Protein AF-A0A8T5LBK5-F1 (afdb_monomer)

Structure (mmCIF, N/CA/C/O backbone):
data_AF-A0A8T5LBK5-F1
#
_entry.id   AF-A0A8T5LBK5-F1
#
loop_
_atom_site.group_PDB
_atom_site.id
_atom_site.type_symbol
_atom_site.label_atom_id
_atom_site.label_alt_id
_atom_site.label_comp_id
_atom_site.label_asym_id
_atom_site.label_entity_id
_atom_site.label_seq_id
_atom_site.pdbx_PDB_ins_code
_atom_site.Cartn_x
_atom_site.Cartn_y
_atom_site.Cartn_z
_atom_site.occupancy
_atom_site.B_iso_or_equiv
_atom_site.auth_seq_id
_atom_site.auth_comp_id
_atom_site.auth_asym_id
_atom_site.auth_atom_id
_atom_site.pdbx_PDB_model_num
ATOM 1 N N . MET A 1 1 ? -20.806 -20.338 -8.586 1.00 42.06 1 MET A N 1
ATOM 2 C CA . MET A 1 1 ? -19.764 -19.711 -9.421 1.00 42.06 1 MET A CA 1
ATOM 3 C C . MET A 1 1 ? -19.546 -18.335 -8.815 1.00 42.06 1 MET A C 1
ATOM 5 O O . MET A 1 1 ? -20.400 -17.480 -8.988 1.00 42.06 1 MET A O 1
ATOM 9 N N . ASP A 1 2 ? -18.542 -18.194 -7.951 1.00 47.03 2 ASP A N 1
ATOM 10 C CA . ASP A 1 2 ? -18.271 -16.959 -7.197 1.00 47.03 2 ASP A CA 1
ATOM 11 C C . ASP A 1 2 ? -17.624 -15.959 -8.169 1.00 47.03 2 ASP A C 1
ATOM 13 O O . ASP A 1 2 ? -16.422 -16.010 -8.427 1.00 47.03 2 ASP A O 1
ATOM 17 N N . GLY A 1 3 ? -18.462 -15.175 -8.850 1.00 44.78 3 GLY A N 1
ATOM 18 C CA . GLY A 1 3 ? -18.041 -14.191 -9.842 1.00 44.78 3 GLY A CA 1
ATOM 19 C C . GLY A 1 3 ? -17.417 -12.993 -9.145 1.00 44.78 3 GLY A C 1
ATOM 20 O O . GLY A 1 3 ? -18.106 -12.023 -8.848 1.00 44.78 3 GLY A O 1
ATOM 21 N N . LYS A 1 4 ? -16.122 -13.078 -8.844 1.00 59.59 4 LYS A N 1
ATOM 22 C CA . LYS A 1 4 ? -15.331 -11.896 -8.507 1.00 59.59 4 LYS A CA 1
ATOM 23 C C . LYS A 1 4 ? -14.962 -11.228 -9.816 1.00 59.59 4 LYS A C 1
ATOM 25 O O . LYS A 1 4 ? -14.304 -11.857 -10.636 1.00 59.59 4 LYS A O 1
ATOM 30 N N . ASP A 1 5 ? -15.402 -9.989 -10.003 1.00 70.81 5 ASP A N 1
ATOM 31 C CA . ASP A 1 5 ? -14.992 -9.179 -11.144 1.00 70.81 5 ASP A CA 1
ATOM 32 C C . ASP A 1 5 ? -13.462 -9.174 -11.228 1.00 70.81 5 ASP A C 1
ATOM 34 O O . ASP A 1 5 ? -12.776 -8.730 -10.298 1.00 70.81 5 ASP A O 1
ATOM 38 N N . ASP A 1 6 ? -12.924 -9.711 -12.323 1.00 74.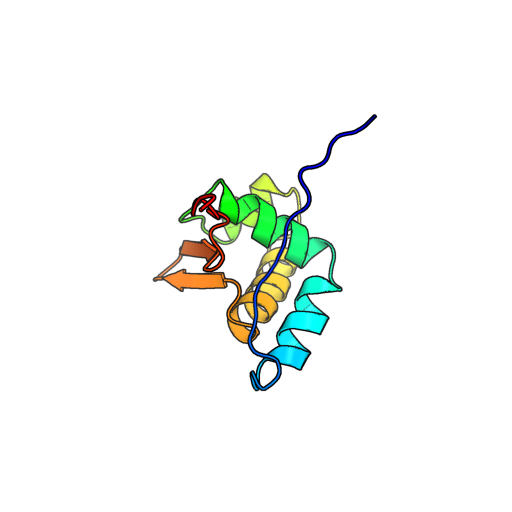12 6 ASP A N 1
ATOM 39 C CA . ASP A 1 6 ? -11.488 -9.719 -12.557 1.00 74.12 6 ASP A CA 1
ATOM 40 C C . ASP A 1 6 ? -11.006 -8.274 -12.734 1.00 74.12 6 ASP A C 1
ATOM 42 O O . ASP A 1 6 ? -11.479 -7.527 -13.593 1.00 74.12 6 ASP A O 1
ATOM 46 N N . LYS A 1 7 ? -10.060 -7.860 -11.887 1.00 74.56 7 LYS A N 1
ATOM 47 C CA . LYS A 1 7 ? -9.490 -6.507 -11.903 1.00 74.56 7 LYS A CA 1
ATOM 48 C C . LYS A 1 7 ? -8.171 -6.520 -12.656 1.00 74.56 7 LYS A C 1
ATOM 50 O O . LYS A 1 7 ? -7.241 -7.233 -12.278 1.00 74.56 7 LYS A O 1
ATOM 55 N N . PHE A 1 8 ? -8.076 -5.685 -13.685 1.00 80.81 8 PHE A N 1
ATOM 56 C CA . PHE A 1 8 ? -6.898 -5.582 -14.542 1.00 80.81 8 PHE A CA 1
ATOM 57 C C . PHE A 1 8 ? -6.172 -4.254 -14.333 1.00 80.81 8 PHE A C 1
ATOM 59 O O . PHE A 1 8 ? -6.793 -3.216 -14.110 1.00 80.81 8 PHE A O 1
ATOM 66 N N . ILE A 1 9 ? -4.843 -4.291 -14.436 1.00 77.31 9 ILE A N 1
ATOM 67 C CA . ILE A 1 9 ? -3.983 -3.106 -14.414 1.00 77.31 9 ILE A CA 1
ATOM 68 C C . ILE A 1 9 ? -3.221 -3.055 -15.731 1.00 77.31 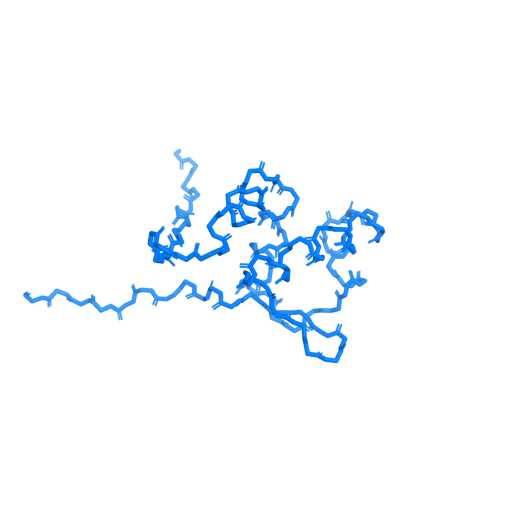9 ILE A C 1
ATOM 70 O O . ILE A 1 9 ? -2.544 -4.010 -16.105 1.00 77.31 9 ILE A O 1
ATOM 74 N N . MET A 1 10 ? -3.325 -1.923 -16.418 1.00 79.44 10 MET A N 1
ATOM 75 C CA . MET A 1 10 ? -2.560 -1.617 -17.620 1.00 79.44 10 MET A CA 1
ATOM 76 C C . MET A 1 10 ? -1.348 -0.772 -17.234 1.00 79.44 10 MET A C 1
ATOM 78 O O . MET A 1 10 ? -1.481 0.259 -16.578 1.00 79.44 10 MET A O 1
ATOM 82 N N . MET A 1 11 ? -0.159 -1.204 -17.639 1.00 79.25 11 MET A N 1
ATOM 83 C CA . MET A 1 11 ? 1.081 -0.470 -17.396 1.00 79.25 11 MET A CA 1
ATOM 84 C C . MET A 1 11 ? 2.017 -0.584 -18.597 1.00 79.25 11 MET A C 1
ATOM 86 O O . MET A 1 11 ? 1.915 -1.521 -19.388 1.00 79.25 11 MET A O 1
ATOM 90 N N . ASN A 1 12 ? 2.941 0.366 -18.721 1.00 83.88 12 ASN A N 1
ATOM 91 C CA . ASN A 1 12 ? 4.012 0.295 -19.707 1.00 83.88 12 ASN A CA 1
ATOM 92 C C . ASN A 1 12 ? 5.080 -0.716 -19.240 1.00 83.88 12 ASN A C 1
ATOM 94 O O . ASN A 1 12 ? 5.452 -0.715 -18.066 1.00 83.88 12 ASN A O 1
ATOM 98 N N . MET A 1 13 ? 5.574 -1.566 -20.145 1.00 82.50 13 MET A N 1
ATOM 99 C CA . MET A 1 13 ? 6.607 -2.566 -19.836 1.00 82.50 13 MET A CA 1
ATOM 100 C C . MET A 1 13 ? 7.941 -1.938 -19.410 1.00 82.50 13 MET A C 1
ATOM 102 O O . MET A 1 13 ? 8.635 -2.505 -18.570 1.00 82.50 13 MET A O 1
ATOM 106 N N . ASP A 1 14 ? 8.256 -0.751 -19.926 1.00 89.31 14 ASP A N 1
ATOM 107 C CA . ASP A 1 14 ? 9.480 -0.007 -19.624 1.00 89.31 14 ASP A CA 1
ATOM 108 C C . ASP A 1 14 ? 9.295 0.994 -18.468 1.00 89.31 14 ASP A C 1
ATOM 110 O O . ASP A 1 14 ? 10.166 1.833 -18.206 1.00 89.31 14 ASP A O 1
ATOM 114 N N . ASP A 1 15 ? 8.161 0.944 -17.751 1.00 86.31 15 ASP A N 1
ATOM 115 C CA . ASP A 1 15 ? 7.957 1.801 -16.585 1.00 86.31 15 ASP A CA 1
ATOM 116 C C . ASP A 1 15 ? 9.017 1.479 -15.522 1.00 86.31 15 ASP A C 1
ATOM 118 O O . ASP A 1 15 ? 9.094 0.377 -14.976 1.00 86.31 15 ASP A O 1
ATOM 122 N N . LYS A 1 16 ? 9.824 2.480 -15.158 1.00 91.31 16 LYS A N 1
ATOM 123 C CA . LYS A 1 16 ? 10.869 2.359 -14.128 1.00 91.31 16 LYS A CA 1
ATOM 124 C C . LYS A 1 16 ? 10.311 1.943 -12.758 1.00 91.31 16 LYS A C 1
ATOM 126 O O . LYS A 1 16 ? 11.066 1.511 -11.885 1.00 91.31 16 LYS A O 1
ATOM 131 N N . ARG A 1 17 ? 8.998 2.076 -12.543 1.00 91.06 17 ARG A N 1
ATOM 132 C CA . ARG A 1 17 ? 8.272 1.650 -11.341 1.00 91.06 17 ARG A CA 1
ATOM 133 C C . ARG A 1 17 ? 7.799 0.197 -11.408 1.00 91.06 17 ARG A C 1
ATOM 135 O O . ARG A 1 17 ? 7.325 -0.287 -10.385 1.00 91.06 17 ARG A O 1
ATOM 142 N N . ALA A 1 18 ? 7.965 -0.517 -12.526 1.00 90.62 18 ALA A N 1
ATOM 143 C CA . ALA A 1 18 ? 7.452 -1.876 -12.735 1.00 90.62 18 ALA A CA 1
ATOM 144 C C . ALA A 1 18 ? 7.788 -2.834 -11.581 1.00 90.62 18 ALA A C 1
ATOM 146 O O . ALA A 1 18 ? 6.914 -3.539 -11.081 1.00 90.62 18 ALA A O 1
ATOM 147 N N . LYS A 1 19 ? 9.026 -2.788 -11.068 1.00 91.88 19 LYS A N 1
ATOM 148 C CA . LYS A 1 19 ? 9.429 -3.580 -9.895 1.00 91.88 19 LYS A CA 1
ATOM 149 C C . LYS A 1 19 ? 8.595 -3.252 -8.649 1.00 91.88 19 LYS A C 1
ATOM 151 O O . LYS A 1 19 ? 8.098 -4.155 -7.985 1.00 91.88 19 LYS A O 1
ATOM 156 N N . LYS A 1 20 ? 8.407 -1.964 -8.349 1.00 93.06 20 LYS A N 1
ATOM 157 C CA . LYS A 1 20 ? 7.618 -1.504 -7.193 1.00 93.06 20 LYS A CA 1
ATOM 158 C C . LYS A 1 20 ? 6.138 -1.846 -7.350 1.00 93.06 20 LYS A C 1
ATOM 160 O O . LYS A 1 20 ? 5.488 -2.188 -6.368 1.00 93.06 20 LYS A O 1
ATOM 165 N N . 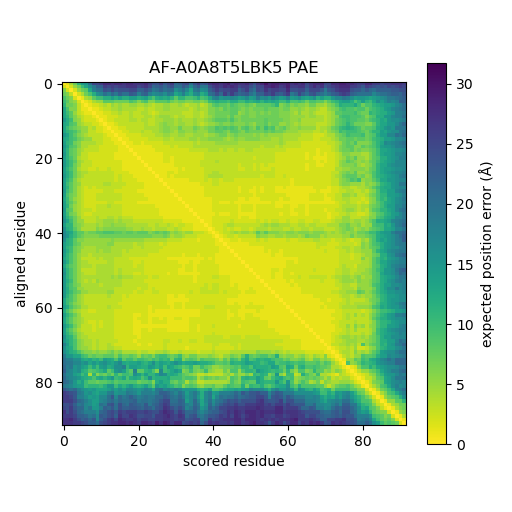ILE A 1 21 ? 5.617 -1.762 -8.575 1.00 91.75 21 ILE A N 1
ATOM 166 C CA . ILE A 1 21 ? 4.250 -2.169 -8.910 1.00 91.75 21 ILE A CA 1
ATOM 167 C C . ILE A 1 21 ? 4.084 -3.668 -8.641 1.00 91.75 21 ILE A C 1
ATOM 169 O O . ILE A 1 21 ? 3.187 -4.048 -7.895 1.00 91.75 21 ILE A O 1
ATOM 173 N N . ALA A 1 22 ? 4.983 -4.515 -9.147 1.00 91.25 22 ALA A N 1
ATOM 174 C CA . ALA A 1 22 ? 4.936 -5.957 -8.909 1.00 91.25 22 ALA A CA 1
ATOM 175 C C . ALA A 1 22 ? 5.002 -6.308 -7.410 1.00 91.25 22 ALA A C 1
ATOM 177 O O . ALA A 1 22 ? 4.202 -7.105 -6.921 1.00 91.25 22 ALA A O 1
ATOM 178 N N . GLU A 1 23 ? 5.897 -5.664 -6.655 1.00 93.56 23 GLU A N 1
ATOM 179 C CA . GLU A 1 23 ? 5.997 -5.834 -5.199 1.00 93.56 23 GLU A CA 1
ATOM 180 C C . GLU A 1 23 ? 4.714 -5.406 -4.466 1.00 93.56 23 GLU A C 1
ATOM 182 O O . GLU A 1 23 ? 4.280 -6.073 -3.523 1.00 93.56 23 GLU A O 1
ATOM 187 N N . ALA A 1 24 ? 4.084 -4.308 -4.894 1.00 94.12 24 ALA A N 1
ATOM 188 C CA . ALA A 1 24 ? 2.825 -3.844 -4.324 1.00 94.12 24 ALA A CA 1
ATOM 189 C C . ALA A 1 24 ? 1.667 -4.805 -4.638 1.00 94.12 24 ALA A C 1
ATOM 191 O O . ALA A 1 24 ? 0.892 -5.129 -3.742 1.00 94.12 24 ALA A O 1
ATOM 192 N N . LEU A 1 25 ? 1.568 -5.317 -5.868 1.00 90.50 25 LEU A N 1
ATOM 193 C CA . LEU A 1 25 ? 0.506 -6.245 -6.280 1.00 90.50 25 LEU A CA 1
ATOM 194 C C . LEU A 1 25 ? 0.668 -7.653 -5.688 1.00 90.50 25 LEU A C 1
ATOM 196 O O . LEU A 1 25 ? -0.326 -8.342 -5.433 1.00 90.50 25 LEU A O 1
ATOM 200 N N . GLY A 1 26 ? 1.904 -8.066 -5.397 1.00 93.19 26 GLY A N 1
ATOM 201 C CA . GLY A 1 26 ? 2.195 -9.287 -4.644 1.00 93.19 26 GLY A CA 1
ATOM 202 C C . GLY A 1 26 ? 1.740 -9.226 -3.180 1.00 93.19 26 GLY A C 1
ATOM 203 O O . GLY A 1 26 ? 1.581 -10.263 -2.540 1.00 93.19 26 GLY A O 1
ATOM 204 N N . ASN A 1 27 ? 1.476 -8.029 -2.645 1.00 96.12 27 ASN A N 1
ATOM 205 C CA . ASN A 1 27 ? 1.057 -7.843 -1.262 1.00 96.12 27 ASN A CA 1
ATOM 206 C C . ASN A 1 27 ? -0.483 -7.829 -1.131 1.00 96.12 27 ASN A C 1
ATOM 208 O O . ASN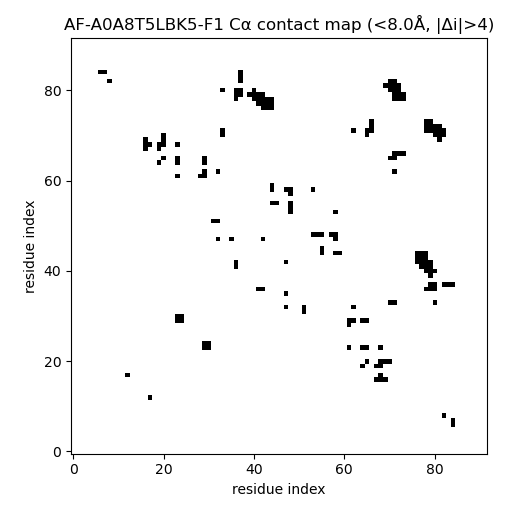 A 1 27 ? -1.153 -6.957 -1.695 1.00 96.12 27 ASN A O 1
ATOM 212 N N . PRO A 1 28 ? -1.081 -8.751 -0.352 1.00 95.00 28 PRO A N 1
ATOM 213 C CA . PRO A 1 28 ? -2.533 -8.842 -0.210 1.00 95.00 28 PRO A CA 1
ATOM 214 C C . PRO A 1 28 ? -3.157 -7.601 0.440 1.00 95.00 28 PRO A C 1
ATOM 216 O O . PRO A 1 28 ? -4.259 -7.212 0.064 1.00 95.00 28 PRO A O 1
ATOM 219 N N . THR A 1 29 ? -2.466 -6.950 1.377 1.00 96.31 29 THR A N 1
ATOM 220 C CA . THR A 1 29 ? -2.971 -5.740 2.041 1.00 96.31 29 THR A CA 1
ATOM 221 C C . THR A 1 29 ? -2.965 -4.548 1.092 1.00 96.31 29 THR A C 1
ATOM 223 O O . THR A 1 29 ? -3.937 -3.801 1.052 1.00 96.31 29 THR A O 1
ATOM 226 N N . CYS A 1 30 ? -1.925 -4.406 0.265 1.00 95.50 30 CYS A N 1
ATOM 227 C CA . CYS A 1 30 ? -1.896 -3.394 -0.792 1.00 95.50 30 CYS A CA 1
ATOM 228 C C . CYS A 1 30 ? -3.081 -3.551 -1.753 1.00 95.50 30 CYS A C 1
ATOM 230 O O . CYS A 1 30 ? -3.756 -2.569 -2.047 1.00 95.50 30 CYS A O 1
ATOM 232 N N . LYS A 1 31 ? -3.382 -4.784 -2.186 1.00 93.19 31 LYS A N 1
ATOM 233 C CA . LYS A 1 31 ? -4.540 -5.060 -3.049 1.00 93.19 31 LYS A CA 1
ATOM 234 C C . LYS A 1 31 ? -5.865 -4.670 -2.397 1.00 93.19 31 LYS A C 1
ATOM 236 O O . LYS A 1 31 ? -6.677 -4.032 -3.052 1.00 93.19 31 LYS A O 1
ATOM 241 N N . LYS A 1 32 ? -6.058 -4.983 -1.110 1.00 93.88 32 LYS A N 1
ATOM 242 C CA . LYS A 1 32 ? -7.255 -4.564 -0.354 1.00 93.88 32 LYS A CA 1
ATOM 243 C C . LYS A 1 32 ? -7.398 -3.043 -0.282 1.00 93.88 32 LYS A C 1
ATOM 245 O O . LYS A 1 32 ? -8.501 -2.531 -0.410 1.00 93.88 32 LYS A O 1
ATOM 250 N N . ILE A 1 33 ? -6.291 -2.325 -0.086 1.00 94.56 33 ILE A N 1
ATOM 251 C CA . ILE A 1 33 ? -6.295 -0.857 -0.044 1.00 94.56 33 ILE A CA 1
ATOM 252 C C . ILE A 1 33 ? -6.650 -0.276 -1.416 1.00 94.56 33 ILE A C 1
ATOM 254 O O . ILE A 1 33 ? -7.494 0.613 -1.479 1.00 94.56 33 ILE A O 1
ATOM 258 N N . ILE A 1 34 ? -6.047 -0.778 -2.502 1.00 91.44 34 ILE A N 1
ATOM 259 C CA . ILE A 1 34 ? -6.387 -0.349 -3.869 1.00 91.44 34 ILE A CA 1
ATOM 260 C C . ILE A 1 34 ? -7.876 -0.583 -4.130 1.00 91.44 34 ILE A C 1
ATOM 262 O O . ILE A 1 34 ? -8.571 0.346 -4.520 1.00 91.44 34 ILE A O 1
ATOM 266 N N . ASP A 1 35 ? -8.355 -1.796 -3.855 1.00 90.12 35 ASP A N 1
ATOM 267 C CA . ASP A 1 35 ? -9.743 -2.202 -4.067 1.00 90.12 35 ASP A CA 1
ATOM 268 C C . ASP A 1 35 ? -10.733 -1.306 -3.312 1.00 90.12 35 ASP A C 1
ATOM 270 O O . ASP A 1 35 ? -11.686 -0.785 -3.889 1.00 90.12 35 ASP A O 1
ATOM 274 N N . TYR A 1 36 ? -10.455 -1.040 -2.034 1.00 92.69 36 TYR A N 1
ATOM 275 C CA . TYR A 1 36 ? -11.255 -0.126 -1.227 1.00 92.69 36 TYR A CA 1
ATOM 276 C C . TYR A 1 36 ? -11.279 1.291 -1.813 1.00 92.69 36 TYR A C 1
ATOM 278 O O . TYR A 1 36 ? -12.356 1.875 -1.937 1.00 92.69 36 TYR A O 1
ATOM 286 N N . LEU A 1 37 ? -10.119 1.824 -2.210 1.00 90.19 37 LEU A N 1
ATOM 287 C CA . LEU A 1 37 ? -9.985 3.170 -2.772 1.00 90.19 37 LEU A CA 1
ATOM 288 C C . LEU A 1 37 ? -10.587 3.313 -4.178 1.00 90.19 37 LEU A C 1
ATOM 290 O O . LEU A 1 37 ? -10.901 4.435 -4.567 1.00 90.19 37 LEU A O 1
ATOM 294 N N . THR A 1 38 ? -10.775 2.221 -4.930 1.00 85.62 38 THR A N 1
ATOM 295 C CA . THR A 1 38 ? -11.482 2.243 -6.223 1.00 85.62 38 THR A CA 1
ATOM 296 C C . THR A 1 38 ? -12.946 2.659 -6.059 1.00 85.62 38 THR A C 1
ATOM 298 O O . THR A 1 38 ? -13.468 3.378 -6.906 1.00 85.62 38 THR A O 1
ATOM 301 N N . TYR A 1 39 ? -13.602 2.244 -4.969 1.00 84.69 39 TYR A N 1
ATOM 302 C CA . TYR A 1 39 ? -15.004 2.590 -4.685 1.00 84.69 39 TYR A CA 1
ATOM 303 C C . TYR A 1 39 ? -15.154 3.712 -3.650 1.00 84.69 39 TYR A C 1
ATOM 305 O O . TYR A 1 39 ? -16.195 4.358 -3.583 1.00 84.69 39 TYR A O 1
ATOM 313 N N . ASN A 1 40 ? -14.124 3.940 -2.831 1.00 86.38 40 ASN A N 1
ATOM 314 C CA . ASN A 1 40 ? -14.125 4.902 -1.733 1.00 86.38 40 ASN A CA 1
ATOM 315 C C . ASN A 1 40 ? -12.969 5.880 -1.910 1.00 86.38 40 ASN A C 1
ATOM 317 O O . ASN A 1 40 ? -11.941 5.804 -1.238 1.00 86.38 40 ASN A O 1
ATOM 321 N N . SER A 1 41 ? -13.164 6.803 -2.836 1.00 83.19 41 SER A N 1
ATOM 322 C CA . SER A 1 41 ? -12.264 7.912 -3.096 1.00 83.19 41 SER A CA 1
ATOM 323 C C . SER A 1 41 ? -12.063 8.822 -1.885 1.00 83.19 41 SER A C 1
ATOM 325 O O . SER A 1 41 ? -12.965 8.975 -1.062 1.00 83.19 41 SER A O 1
ATOM 327 N N . GLU A 1 42 ? -10.907 9.488 -1.825 1.00 86.44 42 GLU A N 1
ATOM 328 C CA . GLU A 1 42 ? -10.625 10.563 -0.865 1.00 86.44 42 GLU A CA 1
ATOM 329 C C . GLU A 1 42 ? -10.766 10.124 0.599 1.00 86.44 42 GLU A C 1
ATOM 331 O O . GLU A 1 42 ? -11.443 10.753 1.412 1.00 86.44 42 GLU A O 1
ATOM 336 N N . LYS A 1 43 ? -10.112 9.017 0.958 1.00 92.25 43 LYS A N 1
ATOM 337 C CA . LYS A 1 43 ? -10.102 8.505 2.337 1.00 92.25 43 LYS A CA 1
ATOM 338 C C . LYS A 1 43 ? -8.798 8.830 3.031 1.00 92.25 43 LYS A C 1
ATOM 340 O O . LYS A 1 43 ? -7.745 8.823 2.397 1.00 92.25 43 LYS A O 1
ATOM 345 N N . SER A 1 44 ? -8.862 9.141 4.323 1.00 92.94 44 SER A N 1
ATOM 346 C CA . SER A 1 44 ? -7.656 9.299 5.129 1.00 92.94 44 SER A CA 1
ATOM 347 C C . SER A 1 44 ? -7.062 7.939 5.495 1.00 92.94 44 SER A C 1
ATOM 349 O O . SER A 1 44 ? -7.708 6.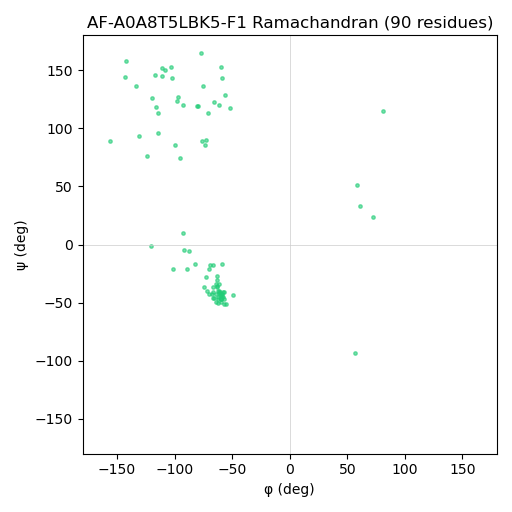900 5.379 1.00 92.94 44 SER A O 1
ATOM 351 N N . GLU A 1 45 ? -5.815 7.939 5.952 1.00 93.88 45 GLU A N 1
ATOM 352 C CA . GLU A 1 45 ? -5.143 6.723 6.422 1.00 93.88 45 GLU A CA 1
ATOM 353 C C . GLU A 1 45 ? -5.908 6.029 7.559 1.00 93.88 45 GLU A C 1
ATOM 355 O O . GLU A 1 45 ? -6.048 4.807 7.554 1.00 93.88 45 GLU A O 1
ATOM 360 N N . ASP A 1 46 ? -6.450 6.814 8.490 1.00 94.81 46 ASP A N 1
ATOM 361 C CA . ASP A 1 46 ? -7.258 6.323 9.607 1.00 94.81 46 ASP A CA 1
ATOM 362 C C . ASP A 1 46 ? -8.583 5.714 9.118 1.00 94.81 46 ASP A C 1
ATOM 364 O O . ASP A 1 46 ? -8.961 4.629 9.561 1.00 94.81 46 ASP A O 1
ATOM 368 N N . ASP A 1 47 ? -9.241 6.342 8.135 1.00 94.88 47 ASP A N 1
ATOM 369 C CA . ASP A 1 47 ? -10.457 5.791 7.521 1.00 94.88 47 ASP A CA 1
ATOM 370 C C . ASP A 1 47 ? -10.184 4.444 6.845 1.00 94.88 47 ASP A C 1
ATOM 372 O O . ASP A 1 47 ? -10.979 3.515 6.966 1.00 94.88 47 ASP A O 1
ATOM 376 N N . ILE A 1 48 ? -9.055 4.326 6.138 1.00 95.75 48 ILE A N 1
ATOM 377 C CA . ILE A 1 48 ? -8.642 3.088 5.464 1.00 95.75 48 ILE A CA 1
ATOM 378 C C . ILE A 1 48 ? -8.336 2.000 6.498 1.00 95.75 48 ILE A C 1
ATOM 380 O O . ILE A 1 48 ? -8.791 0.866 6.350 1.00 95.75 48 ILE A O 1
ATOM 384 N N . ALA A 1 49 ? -7.591 2.336 7.555 1.00 97.19 49 ALA A N 1
ATOM 385 C CA . ALA A 1 49 ? -7.250 1.402 8.624 1.00 97.19 49 ALA A CA 1
ATOM 386 C C . ALA A 1 49 ? -8.510 0.854 9.313 1.00 97.19 49 ALA A C 1
ATOM 388 O O . ALA A 1 49 ? -8.656 -0.362 9.460 1.00 97.19 49 ALA A O 1
ATOM 389 N N . LYS A 1 50 ? -9.454 1.742 9.651 1.00 97.25 50 LYS A N 1
ATOM 390 C CA . LYS A 1 50 ? -10.746 1.390 10.253 1.00 97.25 50 LYS A CA 1
ATOM 391 C C . LYS A 1 50 ? -11.609 0.549 9.319 1.00 97.25 50 LYS A C 1
ATOM 393 O O . LYS A 1 50 ? -12.092 -0.499 9.736 1.00 97.25 50 LYS A O 1
ATOM 398 N N . ALA A 1 51 ? -11.771 0.969 8.064 1.00 96.44 51 ALA A N 1
ATOM 399 C CA . ALA A 1 51 ? -12.614 0.270 7.094 1.00 96.44 51 ALA A CA 1
ATOM 400 C C . ALA A 1 51 ? -1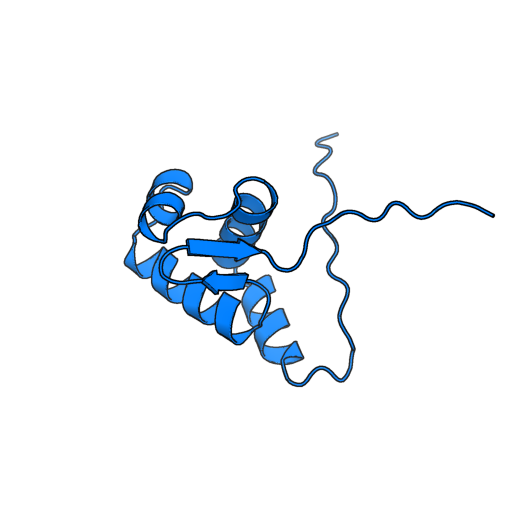2.107 -1.145 6.783 1.00 96.44 51 ALA A C 1
ATOM 402 O O . ALA A 1 51 ? -12.902 -2.062 6.598 1.00 96.44 51 ALA A O 1
ATOM 403 N N . LEU A 1 52 ? -10.785 -1.333 6.748 1.00 96.38 52 LEU A N 1
ATOM 404 C CA . LEU A 1 52 ? -10.167 -2.627 6.455 1.00 96.38 52 LEU A CA 1
ATOM 405 C C . LEU A 1 52 ? -9.881 -3.473 7.703 1.00 96.38 52 LEU A C 1
ATOM 407 O O . LEU A 1 52 ? -9.425 -4.609 7.563 1.00 96.38 52 LEU A O 1
ATOM 411 N N . GLY A 1 53 ? -10.116 -2.938 8.906 1.00 97.00 53 GLY A N 1
ATOM 412 C CA . GLY A 1 53 ? -9.822 -3.617 10.169 1.00 97.00 53 GLY A CA 1
ATOM 413 C C . GLY A 1 53 ? -8.334 -3.937 10.352 1.00 97.00 53 GLY A C 1
ATOM 414 O O . GLY A 1 53 ? -7.995 -4.980 10.910 1.00 97.00 53 GLY A O 1
ATOM 415 N N . ILE A 1 54 ? -7.442 -3.081 9.843 1.00 97.06 54 ILE A N 1
ATOM 416 C CA . ILE A 1 54 ? -5.984 -3.264 9.926 1.00 97.06 54 ILE A CA 1
ATOM 417 C C . ILE A 1 54 ? -5.350 -2.227 10.864 1.00 97.06 54 ILE A C 1
ATOM 419 O O . ILE A 1 54 ? -5.866 -1.116 10.982 1.00 97.06 54 ILE A O 1
ATOM 423 N N . PRO A 1 55 ? -4.207 -2.534 11.507 1.00 97.62 55 PRO A N 1
ATOM 424 C CA . PRO A 1 55 ? -3.486 -1.545 12.304 1.00 97.62 55 PRO A CA 1
ATOM 425 C C . PRO A 1 55 ? -3.072 -0.332 11.464 1.00 97.62 55 PRO A C 1
ATOM 427 O O . PRO A 1 55 ? -2.636 -0.492 10.321 1.00 97.62 55 PRO A O 1
ATOM 430 N N . ILE A 1 56 ? -3.119 0.869 12.046 1.00 95.75 56 ILE A N 1
ATOM 431 C CA . ILE A 1 56 ? -2.766 2.107 11.332 1.00 95.75 56 ILE A CA 1
ATOM 432 C C . ILE A 1 56 ? -1.333 2.075 10.787 1.00 95.75 56 ILE A C 1
ATOM 434 O O . ILE A 1 56 ? -1.122 2.370 9.619 1.00 95.75 56 ILE A O 1
ATOM 438 N N . ASN A 1 57 ? -0.373 1.546 11.552 1.00 96.00 57 ASN A N 1
ATOM 439 C CA . ASN A 1 57 ? 1.011 1.368 11.093 1.00 96.00 57 ASN A CA 1
ATOM 440 C C . ASN A 1 57 ? 1.106 0.419 9.884 1.00 96.00 57 ASN A C 1
ATOM 442 O O . ASN A 1 57 ? 1.955 0.581 9.005 1.00 96.00 57 ASN A O 1
ATOM 446 N N . THR A 1 58 ? 0.232 -0.592 9.825 1.00 96.94 58 THR A N 1
ATOM 447 C CA . THR A 1 58 ? 0.129 -1.489 8.671 1.00 96.94 58 THR A CA 1
ATOM 448 C C . THR A 1 58 ? -0.467 -0.751 7.475 1.00 96.94 58 THR A C 1
ATOM 450 O O . THR A 1 58 ? 0.055 -0.900 6.371 1.00 96.94 58 THR A O 1
ATOM 453 N N . ALA A 1 59 ? -1.508 0.063 7.664 1.00 96.25 59 ALA A N 1
ATOM 454 C CA . ALA A 1 59 ? -2.047 0.911 6.602 1.00 96.25 59 ALA A CA 1
ATOM 455 C C . ALA A 1 59 ? -0.976 1.880 6.071 1.00 96.25 59 ALA A C 1
ATOM 457 O O . ALA A 1 59 ? -0.709 1.881 4.871 1.00 96.25 59 ALA A O 1
ATOM 458 N N . GLU A 1 60 ? -0.282 2.599 6.957 1.00 95.06 60 GLU A N 1
ATOM 459 C CA . GLU A 1 60 ? 0.782 3.555 6.632 1.00 95.06 60 GLU A CA 1
ATOM 460 C C . GLU A 1 60 ? 1.890 2.911 5.787 1.00 95.06 60 GLU A C 1
ATOM 462 O O . GLU A 1 60 ? 2.260 3.407 4.718 1.00 95.06 60 GLU A O 1
ATOM 467 N N . TYR A 1 61 ? 2.413 1.768 6.239 1.00 96.19 61 TYR A N 1
ATOM 468 C CA . TYR A 1 61 ? 3.484 1.054 5.549 1.00 96.19 61 TYR A CA 1
ATOM 469 C C . TYR A 1 61 ? 3.080 0.636 4.129 1.00 96.19 61 TYR A C 1
ATOM 471 O O . TYR A 1 61 ? 3.858 0.782 3.181 1.00 96.19 61 TYR A O 1
ATOM 479 N N . ASN A 1 62 ? 1.855 0.132 3.964 1.00 96.69 62 ASN A N 1
ATOM 480 C CA . ASN A 1 62 ? 1.356 -0.297 2.661 1.00 96.69 62 ASN A CA 1
ATOM 481 C C . ASN A 1 62 ? 1.008 0.897 1.758 1.00 96.69 62 ASN A C 1
ATOM 483 O O . ASN A 1 62 ? 1.320 0.863 0.570 1.00 96.69 62 ASN A O 1
ATOM 487 N N . LEU A 1 63 ? 0.466 1.989 2.305 1.00 95.69 63 LEU A N 1
ATOM 488 C CA . LEU A 1 63 ? 0.217 3.226 1.562 1.00 95.69 63 LEU A CA 1
ATOM 489 C C . LEU A 1 63 ? 1.515 3.848 1.040 1.00 95.69 63 LEU A C 1
ATOM 491 O O . LEU A 1 63 ? 1.564 4.262 -0.115 1.00 95.69 63 LEU A O 1
ATOM 495 N N . LYS A 1 64 ? 2.604 3.833 1.822 1.00 95.38 64 LYS A N 1
ATOM 496 C CA . LYS A 1 64 ? 3.930 4.273 1.348 1.00 95.38 64 LYS A CA 1
ATOM 497 C C . LYS A 1 64 ? 4.412 3.461 0.145 1.00 95.38 64 LYS A C 1
ATOM 499 O O . LYS A 1 64 ? 4.925 4.040 -0.812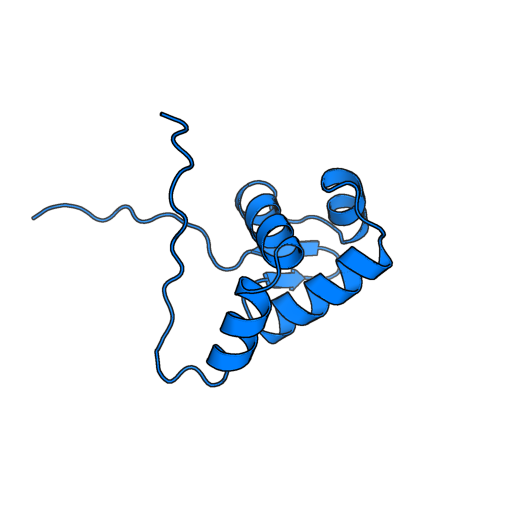 1.00 95.38 64 LYS A O 1
ATOM 504 N N . LYS A 1 65 ? 4.221 2.135 0.159 1.00 95.25 65 LYS A N 1
ATOM 505 C CA . LYS A 1 65 ? 4.536 1.267 -0.992 1.00 95.25 65 LYS A CA 1
ATOM 506 C C . LYS A 1 65 ? 3.689 1.616 -2.213 1.00 95.25 65 LYS A C 1
ATOM 508 O O . LYS A 1 65 ? 4.227 1.742 -3.310 1.00 95.25 65 LYS A O 1
ATOM 513 N N . LEU A 1 66 ? 2.388 1.810 -2.012 1.00 94.38 66 LEU A N 1
ATOM 514 C CA . LEU A 1 66 ? 1.447 2.147 -3.077 1.00 94.38 66 LEU A CA 1
ATOM 515 C C . LEU A 1 66 ? 1.754 3.507 -3.716 1.00 94.38 66 LEU A C 1
ATOM 517 O O . LEU A 1 66 ? 1.799 3.594 -4.944 1.00 94.38 66 LEU A O 1
ATOM 521 N N . ILE A 1 67 ? 2.085 4.521 -2.915 1.00 93.69 67 ILE A N 1
ATOM 522 C CA . ILE A 1 67 ? 2.549 5.824 -3.413 1.00 93.69 67 ILE A CA 1
ATOM 523 C C . ILE A 1 67 ? 3.854 5.672 -4.195 1.00 93.69 67 ILE A C 1
ATOM 525 O O . ILE A 1 67 ? 3.975 6.167 -5.311 1.00 93.69 67 ILE A O 1
ATOM 529 N N . ALA A 1 68 ? 4.833 4.937 -3.656 1.00 92.69 68 ALA A N 1
ATOM 530 C CA . ALA A 1 68 ? 6.113 4.728 -4.333 1.00 92.69 68 ALA A CA 1
ATOM 531 C C . ALA A 1 68 ? 5.972 3.973 -5.669 1.00 92.69 68 ALA A C 1
ATOM 533 O O . ALA A 1 68 ? 6.819 4.136 -6.552 1.00 92.69 68 ALA A O 1
ATOM 534 N N . SER A 1 69 ? 4.934 3.142 -5.803 1.00 92.38 69 SER A N 1
ATOM 535 C CA . SER A 1 69 ? 4.566 2.462 -7.049 1.00 92.38 69 SER A CA 1
ATOM 536 C C . SER A 1 69 ? 3.750 3.335 -8.010 1.00 92.38 69 SER A C 1
ATOM 538 O O . SER A 1 69 ? 3.678 3.021 -9.192 1.00 92.38 69 SER A O 1
ATOM 540 N N . GLY A 1 70 ? 3.173 4.441 -7.530 1.00 89.75 70 GLY A N 1
ATOM 541 C CA . GLY A 1 70 ? 2.274 5.297 -8.302 1.00 89.75 70 GLY A CA 1
ATOM 542 C C . GLY A 1 70 ? 0.897 4.682 -8.559 1.00 89.75 70 GLY A C 1
ATOM 543 O O . GLY A 1 70 ? 0.259 5.042 -9.538 1.00 89.75 70 GLY A O 1
ATOM 544 N N . LEU A 1 71 ? 0.452 3.736 -7.724 1.00 89.00 71 LEU A N 1
ATOM 545 C CA . LEU A 1 71 ? -0.898 3.151 -7.796 1.00 89.00 71 LEU A CA 1
ATOM 546 C C . LEU A 1 71 ? -1.919 3.932 -6.950 1.00 89.00 71 LEU A C 1
ATOM 548 O O . LEU A 1 71 ? -3.127 3.834 -7.171 1.00 89.00 71 LEU A O 1
ATOM 552 N N . VAL A 1 72 ? -1.430 4.700 -5.976 1.00 90.25 72 VAL A N 1
ATOM 553 C CA . VAL A 1 72 ? -2.218 5.572 -5.101 1.00 90.25 72 VAL A CA 1
ATOM 554 C C . VAL A 1 72 ? -1.528 6.923 -5.026 1.00 90.25 72 VAL A C 1
ATOM 556 O O . VAL A 1 72 ? -0.316 6.973 -4.824 1.00 90.25 72 VAL A O 1
ATOM 559 N N . ASP A 1 73 ? -2.307 7.994 -5.120 1.00 86.06 73 ASP A N 1
ATOM 560 C CA . ASP A 1 73 ? -1.834 9.351 -4.866 1.00 86.06 73 ASP A CA 1
ATOM 561 C C . ASP A 1 73 ? -2.292 9.852 -3.502 1.00 86.06 73 ASP A C 1
ATOM 563 O O . ASP A 1 73 ? -3.329 9.437 -2.977 1.00 86.06 73 ASP A O 1
ATOM 567 N N . LYS A 1 74 ? -1.506 10.771 -2.935 1.00 84.44 74 LYS A N 1
ATOM 568 C CA . LYS A 1 74 ? -1.816 11.457 -1.681 1.00 84.44 74 LYS A CA 1
ATOM 569 C C . LYS A 1 74 ? -2.000 12.947 -1.933 1.00 84.44 74 LYS A C 1
ATOM 571 O O . LYS A 1 74 ? -1.048 13.640 -2.285 1.00 84.44 74 LYS A O 1
ATOM 576 N N . THR A 1 75 ? -3.190 13.464 -1.654 1.00 79.06 75 THR A N 1
ATOM 577 C CA . THR A 1 75 ? -3.483 14.900 -1.669 1.00 79.06 75 THR A CA 1
ATOM 578 C C . THR A 1 75 ? -3.814 15.361 -0.253 1.00 79.06 75 THR A C 1
ATOM 580 O O . THR A 1 75 ? -4.813 14.976 0.353 1.00 79.06 75 THR A O 1
ATOM 583 N N . LYS A 1 76 ? -2.943 16.197 0.326 1.00 76.75 76 LYS A N 1
ATOM 584 C CA . LYS A 1 76 ? -3.030 16.653 1.727 1.00 76.75 76 LYS A CA 1
ATOM 585 C C . LYS A 1 76 ? -3.044 15.471 2.718 1.00 76.75 76 LYS A C 1
ATOM 587 O O . LYS A 1 76 ? -1.984 14.989 3.116 1.00 76.75 76 LYS A O 1
ATOM 592 N N . LYS A 1 77 ? -4.233 15.004 3.110 1.00 72.62 77 LYS A N 1
ATOM 593 C CA . LYS A 1 77 ? -4.474 13.892 4.049 1.00 72.62 77 LYS A CA 1
ATOM 594 C C . LYS A 1 77 ? -5.268 12.737 3.436 1.00 72.62 77 LYS A C 1
ATOM 596 O O . LYS A 1 77 ? -5.512 11.757 4.132 1.00 72.62 77 LYS A O 1
ATOM 601 N N . PHE A 1 78 ? -5.663 12.860 2.176 1.00 72.75 78 PHE A N 1
ATOM 602 C CA . PHE A 1 78 ? -6.528 11.910 1.502 1.00 72.75 78 PHE A CA 1
ATOM 603 C C . PHE A 1 78 ? -5.755 11.113 0.466 1.00 72.75 78 PHE A C 1
ATOM 605 O O . PHE A 1 78 ? -4.782 11.599 -0.115 1.00 72.75 78 PHE A O 1
ATOM 612 N N . PHE A 1 79 ? -6.208 9.885 0.262 1.00 80.12 79 PHE A N 1
ATOM 613 C CA . 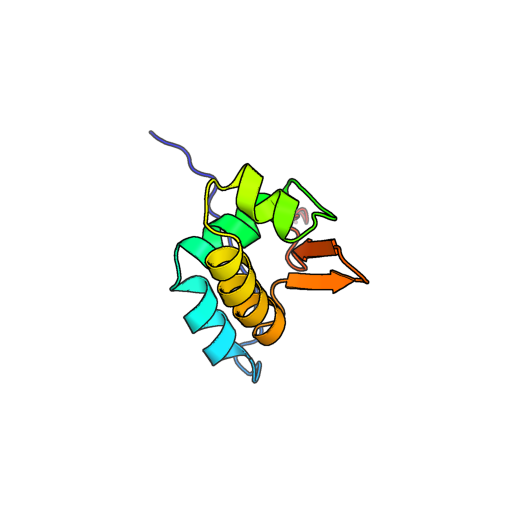PHE A 1 79 ? -5.666 8.953 -0.705 1.00 80.12 79 PHE A CA 1
ATOM 614 C C . PHE A 1 79 ? -6.727 8.616 -1.749 1.00 80.12 79 PHE A C 1
ATOM 616 O O . PHE A 1 79 ? -7.919 8.541 -1.439 1.00 80.12 79 PHE A O 1
ATOM 623 N N . PHE A 1 80 ? -6.285 8.404 -2.985 1.00 73.81 80 PHE A N 1
ATOM 624 C CA . PHE A 1 80 ? -7.140 7.992 -4.095 1.00 73.81 80 PHE A CA 1
ATOM 625 C C . PHE A 1 80 ? -6.388 7.009 -4.998 1.00 73.81 80 PHE A C 1
ATOM 627 O O . PHE A 1 80 ? -5.176 7.141 -5.186 1.00 73.81 80 PHE A O 1
ATOM 634 N N . SER A 1 81 ? -7.089 6.015 -5.550 1.00 73.00 81 SER A N 1
ATOM 635 C CA . SER A 1 81 ? -6.495 5.085 -6.514 1.00 73.00 81 SER A CA 1
ATOM 636 C C . SER A 1 81 ? -6.436 5.721 -7.897 1.00 73.00 81 SER A C 1
ATOM 638 O O . SER A 1 81 ? -7.464 6.032 -8.483 1.00 73.00 81 SER A O 1
ATOM 640 N N . ILE A 1 82 ? -5.240 5.873 -8.459 1.00 71.56 82 ILE A N 1
ATOM 641 C CA . ILE A 1 82 ? -5.073 6.492 -9.785 1.00 71.56 82 ILE A CA 1
ATOM 642 C C . ILE A 1 82 ? -5.631 5.577 -10.893 1.00 71.56 82 ILE A C 1
ATOM 644 O O . ILE A 1 82 ? -5.929 6.022 -11.999 1.00 71.56 82 ILE A O 1
ATOM 648 N N . PHE A 1 83 ? -5.818 4.290 -10.590 1.00 63.22 83 PHE A N 1
ATOM 649 C CA . PHE A 1 83 ? -6.282 3.283 -11.532 1.00 63.22 83 PHE A CA 1
ATOM 650 C C . PHE A 1 83 ? -7.802 3.089 -11.429 1.00 63.22 83 PHE A C 1
ATOM 652 O O . PHE A 1 83 ? -8.298 2.104 -10.882 1.00 63.22 83 PHE A O 1
ATOM 659 N N . ALA A 1 84 ? -8.565 4.053 -11.944 1.00 47.25 84 ALA A N 1
ATOM 660 C CA . ALA A 1 84 ? -10.003 3.885 -12.108 1.00 47.25 84 ALA A CA 1
ATOM 661 C C . ALA A 1 84 ? -10.271 2.874 -13.237 1.00 47.25 84 ALA A C 1
ATOM 663 O O . ALA A 1 84 ? -9.982 3.131 -14.405 1.00 47.25 84 ALA A O 1
ATOM 664 N N . SER A 1 85 ? -10.824 1.710 -12.887 1.00 47.50 85 SER A N 1
ATOM 665 C CA . SER A 1 85 ? -11.319 0.739 -13.866 1.00 47.50 85 SER A CA 1
ATOM 666 C C . SER A 1 85 ? -12.612 1.266 -14.489 1.00 47.50 85 SER A C 1
ATOM 668 O O . SER A 1 85 ? -13.701 1.005 -13.993 1.00 47.50 85 SER A O 1
ATOM 670 N N . SER A 1 86 ? -12.489 2.018 -15.579 1.00 38.03 86 SER A N 1
ATOM 671 C CA . SER A 1 86 ? -13.571 2.185 -16.547 1.00 38.03 86 SER A CA 1
ATOM 672 C C . SER A 1 86 ? -12.999 1.930 -17.933 1.00 38.03 86 SER A C 1
ATOM 674 O O . SER A 1 86 ? -12.415 2.814 -18.555 1.00 38.03 86 SER A O 1
ATOM 676 N N . CYS A 1 87 ? -13.112 0.683 -18.390 1.00 33.38 87 CYS A N 1
ATOM 677 C CA . CYS A 1 87 ? -12.900 0.343 -19.788 1.00 33.38 87 CYS A CA 1
ATOM 678 C C . CYS A 1 87 ? -14.277 0.227 -20.447 1.00 33.38 87 CYS A C 1
ATOM 680 O O . CYS A 1 87 ? -14.870 -0.845 -20.515 1.00 33.38 87 CYS A O 1
ATOM 682 N N . LEU A 1 88 ? -14.806 1.365 -20.886 1.00 42.91 88 LEU A N 1
ATOM 683 C CA . LEU A 1 88 ? -15.857 1.439 -21.894 1.00 42.91 88 LEU A CA 1
ATOM 684 C C . LEU A 1 88 ? -15.236 2.130 -23.103 1.00 42.91 88 LEU A C 1
ATOM 686 O O . LEU A 1 88 ? -15.185 3.350 -23.112 1.00 42.91 88 LEU A O 1
ATOM 690 N N . MET A 1 89 ? -14.752 1.357 -24.080 1.00 34.53 89 MET A N 1
ATOM 691 C CA . MET A 1 89 ? -14.741 1.695 -25.517 1.00 34.53 89 MET A CA 1
ATOM 692 C C . MET A 1 89 ? -14.683 0.365 -26.293 1.00 34.53 89 MET A C 1
ATOM 694 O O . MET A 1 89 ? -13.666 -0.316 -26.271 1.00 34.53 89 MET A O 1
ATOM 698 N N . HIS A 1 90 ? -15.833 -0.226 -26.619 1.00 40.38 90 HIS A N 1
ATOM 699 C CA . HIS A 1 90 ? -16.659 -0.064 -27.826 1.00 40.38 90 HIS A CA 1
ATOM 700 C C . HIS A 1 90 ? -16.143 -0.893 -29.014 1.00 40.38 90 HIS A C 1
ATOM 702 O O . HIS A 1 90 ? -15.057 -0.683 -29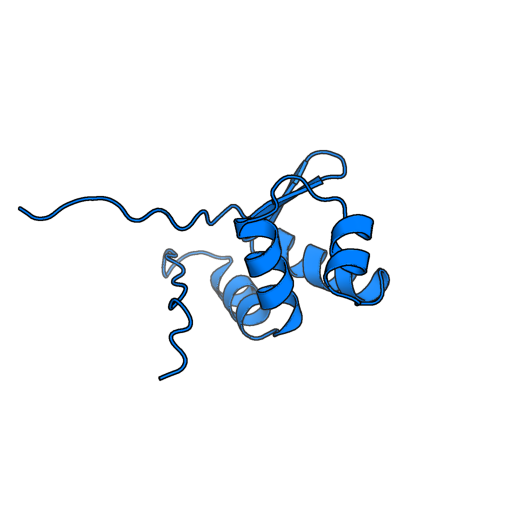.541 1.00 40.38 90 HIS A O 1
ATOM 708 N N . THR A 1 91 ? -16.978 -1.858 -29.390 1.00 42.19 91 THR A N 1
ATOM 709 C CA . THR A 1 91 ? -16.959 -2.648 -30.617 1.00 42.19 91 THR A CA 1
ATOM 710 C C . THR A 1 91 ? -17.008 -1.745 -31.848 1.00 42.19 91 THR A C 1
ATOM 712 O O . THR A 1 91 ? -17.935 -0.942 -31.953 1.00 42.19 91 THR A O 1
ATOM 715 N N . THR A 1 92 ? -16.095 -1.914 -32.804 1.00 48.38 92 THR A N 1
ATOM 716 C CA . THR A 1 92 ? -16.359 -1.759 -34.248 1.00 48.38 92 THR A CA 1
ATOM 717 C C . THR A 1 92 ? -15.343 -2.584 -35.024 1.00 48.38 92 THR A C 1
ATOM 719 O O . THR A 1 92 ? -14.151 -2.530 -34.648 1.00 48.38 92 THR A O 1
#

Radius of gyration: 13.96 Å; Cα contacts (8 Å, |Δi|>4): 96; chains: 1; bounding box: 31×36×47 Å

Sequence (92 aa):
MDGKDDKFIMMNMDDKRAKKIAEALGNPTCKKIIDYLTYNSEKSEDDIAKALGIPINTAEYNLKKLIASGLVDKTKKFFFSIFASSCLMHTT

Solvent-accessible surface area (backbone atoms only — not comparable to full-atom values): 5622 Å² total; per-residue (Å²): 132,90,83,69,81,85,84,83,85,90,77,64,91,82,41,90,40,47,67,44,38,52,56,35,66,74,30,70,66,40,44,52,51,46,57,50,23,62,79,45,60,67,35,34,63,66,54,50,11,61,76,68,74,45,57,54,71,57,39,52,56,39,49,52,45,29,42,71,31,64,52,29,48,78,59,98,66,25,33,35,36,70,71,69,89,72,91,82,80,81,92,130

Mean predicted aligned error: 7.46 Å

Foldseek 3Di:
DPDDPDDDDDDDPPPPLVVLVVVLVVDPLSVLLLVCQLVVFFDFLVRSCVVVVHDSVVSVVSVVSCVSSVQWDDDPGTIHGPDRPDPDDDDD

pLDDT: mean 82.52, std 17.63, range [33.38, 97.62]

Secondary structure (DSSP, 8-state):
---PPPP-----TT-TTHHHHHHHHT-HHHHHHHHHHHHS-SEEHHHHHHHHT--HHHHHHHHHHHHHHTSEEEETTEEEES----------

Nearest PDB structures (foldseek):
  3f72-assembly2_C  TM=8.575E-01  e=8.203E-05  Staphylococcus aureus
  3f72-assembly1_A  TM=8.928E-01  e=2.485E-04  Staphylococcus aureus
  1u2w-assembly1_A  TM=8.758E-01  e=4.770E-04  Staphylococcus aureus
  3f72-assembly3_F  TM=8.455E-01  e=1.876E-03  Staphylococcus aureus
  5hsm-assembly1_A-2  TM=8.120E-01  e=4.018E-02  Mycobacterium tuberculosis H37Rv